Protein AF-A0A962L7U7-F1 (afdb_monomer)

Solvent-accessible surface area (backbone atoms only — not comparable to full-atom values): 9631 Å² total; per-residue (Å²): 131,96,74,77,68,66,54,19,67,33,20,27,58,45,98,50,44,75,94,50,96,62,58,97,54,43,28,23,26,34,18,23,24,74,88,56,56,76,78,44,34,35,86,86,40,76,46,72,44,49,75,92,56,88,5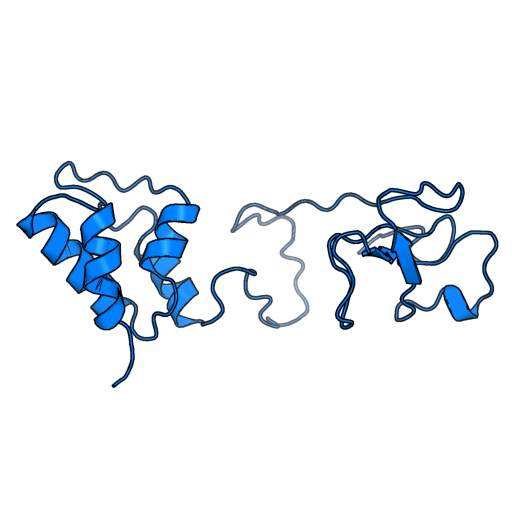3,96,52,55,49,68,72,91,84,77,87,75,65,93,80,62,71,89,73,73,72,92,81,74,80,90,72,86,80,73,65,93,88,44,96,39,77,36,18,50,50,27,39,69,59,35,62,71,67,43,49,61,34,84,87,58,51,25,86,70,56,71,73,57,44,48,61,58,23,60,82,26,73,33,36,67,48,27,50,53,45,32,54,51,36,26,73,72,70,48,44,46,76,57,24,40,62,69,26,59,60,58,9,47,83,131

Radius of gyration: 21.94 Å; Cα contacts (8 Å, |Δi|>4): 216; chains: 1; bounding box: 52×37×53 Å

Mean predicted aligned error: 16.02 Å

Foldseek 3Di:
DPDPQQAEAAWAWDPDQPPDDDDPQKTKTGRYYNPDDPVRNDRPHIDMDGNVDDDPRYDHDDDDDDPPPDCPPPPDDDPDPDPDDPQAPDPQLVVLLVCQAPHAALAPVRDSHDDSVLSSLQSHPFPHSVQSRVQQNVVRVVPGDSVVSSVVSNVSRHDD

Secondary structure (DSSP, 8-state):
-----SSSSSEEE-SS-TTS---TTEEEEES--TTS-TTTTSTT--EEEETT---TTEE-----PPPTT-GGG--S-S-------TT--SHHHHHHHHHHTTTS-SSTT------HHHHHHHHTT-S-HHHHHHHHHHHHHHH--HHHHHHHTTTTTS--

Nearest PDB structures (foldseek):
  5aoh-assembly2_B  TM=8.508E-01  e=6.656E-03  Prodigiosin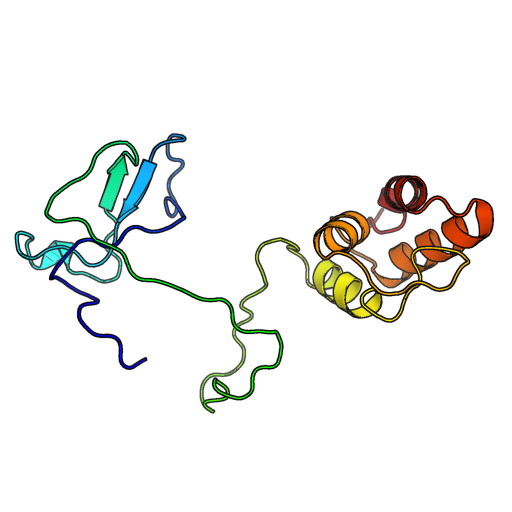ella confusarubida
  5aoh-assembly1_A  TM=8.468E-01  e=9.212E-03  Prodigiosinella confusarubida
  5hha-assembly1_A  TM=8.855E-01  e=4.679E-02  Pseudomonas aeruginosa PAO1
  6qki-assembly1_D  TM=8.113E-01  e=1.241E-01  Chloracidobacterium thermophilum B

Sequence (160 aa):
YGLYDMSGNVWEWMSDCGDRQCGANTRSLRGGGWINQAEDLRIAKRNHGDINKGFWESGFRLARSLPDGDPVLRDTSLAAVDEAPKGLNSQNELACASMVQGKVAWNRAGNTNWQPVTIERLCRGTNNPSARIGCFEASIQAHDQWALAINECTAAGRAE

pLDDT: mean 83.59, std 15.55, range [39.09, 97.0]

Structure (mmCIF, N/CA/C/O backbone):
data_AF-A0A962L7U7-F1
#
_entry.id   AF-A0A962L7U7-F1
#
loop_
_atom_site.group_PDB
_atom_site.id
_atom_site.type_symbol
_atom_site.label_atom_id
_atom_site.label_alt_id
_atom_site.label_comp_id
_atom_site.label_asym_id
_atom_site.label_entity_id
_atom_site.label_seq_id
_atom_site.pdbx_PDB_ins_code
_atom_site.Cartn_x
_atom_site.Cartn_y
_atom_site.Cartn_z
_atom_site.occupancy
_atom_site.B_iso_or_equiv
_atom_site.auth_seq_id
_atom_site.auth_comp_id
_atom_site.auth_asym_id
_atom_site.auth_atom_id
_atom_site.pdbx_PDB_model_num
ATOM 1 N N . TYR A 1 1 ? 10.344 -19.510 -4.032 1.00 79.81 1 TYR A N 1
ATOM 2 C CA . TYR A 1 1 ? 9.551 -18.490 -4.753 1.00 79.81 1 TYR A CA 1
ATOM 3 C C . TYR A 1 1 ? 9.084 -18.903 -6.146 1.00 79.81 1 TYR A C 1
ATOM 5 O O . TYR A 1 1 ? 8.032 -18.423 -6.530 1.00 79.81 1 TYR A O 1
ATOM 13 N N . GLY A 1 2 ? 9.781 -19.765 -6.906 1.00 92.31 2 GLY A N 1
ATOM 14 C CA . GLY A 1 2 ? 9.252 -20.254 -8.198 1.00 92.31 2 GLY A CA 1
ATOM 15 C C . GLY A 1 2 ? 8.958 -19.146 -9.223 1.00 92.31 2 GLY A C 1
ATOM 16 O O . GLY A 1 2 ? 8.055 -19.290 -10.040 1.00 92.31 2 GLY A O 1
ATOM 17 N N . LEU A 1 3 ? 9.676 -18.021 -9.130 1.00 92.19 3 LEU A N 1
ATOM 18 C CA . LEU A 1 3 ? 9.487 -16.847 -9.976 1.00 92.19 3 LEU A CA 1
ATOM 19 C C . LEU A 1 3 ? 10.426 -16.921 -11.179 1.00 92.19 3 LEU A C 1
ATOM 21 O O . LEU A 1 3 ? 11.630 -17.117 -11.016 1.00 92.19 3 LEU A O 1
ATOM 25 N N . TYR A 1 4 ? 9.861 -16.728 -12.364 1.00 95.25 4 TYR A N 1
ATOM 26 C CA . TYR A 1 4 ? 10.570 -16.731 -13.641 1.00 95.25 4 TYR A CA 1
ATOM 27 C C . TYR A 1 4 ? 10.729 -15.302 -14.155 1.00 95.25 4 TYR A C 1
ATOM 29 O O . TYR A 1 4 ? 9.887 -14.446 -13.869 1.00 95.25 4 TYR A O 1
ATOM 37 N N . ASP A 1 5 ? 11.804 -15.067 -14.907 1.00 95.50 5 ASP A N 1
ATOM 38 C CA . ASP A 1 5 ? 12.110 -13.789 -15.564 1.00 95.50 5 ASP A CA 1
ATOM 39 C C . ASP A 1 5 ? 12.224 -12.597 -14.601 1.00 95.50 5 ASP A C 1
ATOM 41 O O . ASP A 1 5 ? 11.843 -11.480 -14.918 1.00 95.50 5 ASP A O 1
ATOM 45 N N . MET A 1 6 ? 12.777 -12.829 -13.405 1.00 95.56 6 MET A N 1
ATOM 46 C CA . MET A 1 6 ? 13.070 -11.750 -12.445 1.00 95.56 6 MET A CA 1
ATOM 47 C C . MET A 1 6 ? 14.304 -10.913 -12.836 1.00 95.56 6 MET A C 1
ATOM 49 O O . MET A 1 6 ? 14.537 -9.856 -12.251 1.00 95.56 6 MET A O 1
ATOM 53 N N . SER A 1 7 ? 15.095 -11.400 -13.798 1.00 95.56 7 SER A N 1
ATOM 54 C CA . SER A 1 7 ? 16.268 -10.739 -14.373 1.00 95.56 7 SER A CA 1
ATOM 55 C C . SER A 1 7 ? 16.226 -10.890 -15.895 1.00 95.56 7 SER A C 1
ATOM 57 O O . SER A 1 7 ? 16.552 -11.957 -16.415 1.00 95.56 7 SER A O 1
ATOM 59 N N . GLY A 1 8 ? 15.848 -9.831 -16.606 1.00 94.75 8 GLY A N 1
ATOM 60 C CA . GLY A 1 8 ? 15.740 -9.809 -18.063 1.00 94.75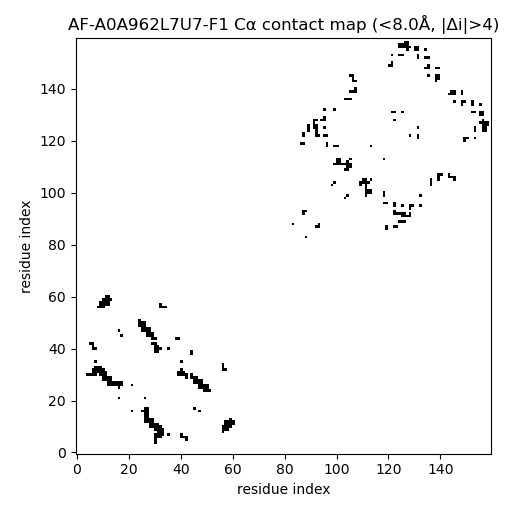 8 GLY A CA 1
ATOM 61 C C . GLY A 1 8 ? 14.298 -9.897 -18.551 1.00 94.75 8 GLY A C 1
ATOM 62 O O . GLY A 1 8 ? 13.356 -9.644 -17.810 1.00 94.75 8 GLY A O 1
ATOM 63 N N . ASN A 1 9 ? 14.130 -10.251 -19.827 1.00 96.44 9 ASN A N 1
ATOM 64 C CA . ASN A 1 9 ? 12.877 -10.100 -20.568 1.00 96.44 9 ASN A CA 1
ATOM 65 C C . ASN A 1 9 ? 12.452 -8.625 -20.641 1.00 96.44 9 ASN A C 1
ATOM 67 O O . ASN A 1 9 ? 12.835 -7.940 -21.584 1.00 96.44 9 ASN A O 1
ATOM 71 N N . VAL A 1 10 ? 11.770 -8.086 -19.637 1.00 97.00 10 VAL A N 1
ATOM 72 C CA . VAL A 1 10 ? 11.310 -6.691 -19.616 1.00 97.00 10 VAL A CA 1
ATOM 73 C C . VAL A 1 10 ? 11.543 -6.062 -18.250 1.00 97.00 10 VAL A C 1
ATOM 75 O O . VAL A 1 10 ? 11.501 -6.733 -17.224 1.00 97.00 10 VAL A O 1
ATOM 78 N N . TRP A 1 11 ? 11.718 -4.742 -18.225 1.00 96.69 11 TRP A N 1
ATOM 79 C CA . TRP A 1 11 ? 11.655 -3.988 -16.980 1.00 96.69 11 TRP A CA 1
ATOM 80 C C . TRP A 1 11 ? 10.252 -4.063 -16.382 1.00 96.69 11 TRP A C 1
ATOM 82 O O . TRP A 1 11 ? 9.277 -3.799 -17.076 1.00 96.69 11 TRP A O 1
ATOM 92 N N . GLU A 1 12 ? 10.132 -4.339 -15.088 1.00 96.94 12 GLU A N 1
ATOM 93 C CA . GLU A 1 12 ? 8.838 -4.434 -14.408 1.00 96.94 12 GLU A CA 1
ATOM 94 C C . GLU A 1 12 ? 8.551 -3.178 -13.578 1.00 96.94 12 GLU A C 1
ATOM 96 O O . GLU A 1 12 ? 9.363 -2.780 -12.734 1.00 96.94 12 GLU A O 1
ATOM 101 N N . TRP A 1 13 ? 7.396 -2.546 -13.815 1.00 95.50 13 TRP A N 1
ATOM 102 C CA . TRP A 1 13 ? 6.931 -1.393 -13.038 1.00 95.50 13 TRP A CA 1
ATOM 103 C C . TRP A 1 13 ? 6.660 -1.742 -11.572 1.00 95.50 13 TRP A C 1
ATOM 105 O O . TRP A 1 13 ? 5.991 -2.726 -11.262 1.00 95.50 13 TRP A O 1
ATOM 115 N N . MET A 1 14 ? 7.102 -0.860 -10.675 1.00 93.44 14 MET A N 1
ATOM 116 C CA . MET A 1 14 ? 6.823 -0.910 -9.242 1.00 93.44 14 MET A CA 1
ATOM 117 C C . MET A 1 14 ? 5.869 0.218 -8.838 1.00 93.44 14 MET A C 1
ATOM 119 O O . MET A 1 14 ? 5.888 1.307 -9.410 1.00 93.44 14 MET A O 1
ATOM 123 N N . SER A 1 15 ? 5.058 -0.012 -7.803 1.00 90.12 15 SER A N 1
ATOM 124 C CA . SER A 1 15 ? 4.158 1.025 -7.273 1.00 90.12 15 SER A CA 1
ATOM 125 C C . SER A 1 15 ? 4.901 2.163 -6.563 1.00 90.12 15 SER A C 1
ATOM 127 O O . SER A 1 15 ? 4.348 3.256 -6.429 1.00 90.12 15 SER A O 1
ATOM 129 N N . ASP A 1 16 ? 6.113 1.902 -6.069 1.00 87.31 16 ASP A N 1
ATOM 130 C CA . ASP A 1 16 ? 6.958 2.885 -5.396 1.00 87.31 16 ASP A CA 1
ATOM 131 C C . ASP A 1 16 ? 7.949 3.555 -6.361 1.00 87.31 16 ASP A C 1
ATOM 133 O O . ASP A 1 16 ? 8.023 3.242 -7.552 1.00 87.31 16 ASP A O 1
ATOM 137 N N . CYS A 1 17 ? 8.710 4.512 -5.838 1.00 86.00 17 CYS A N 1
ATOM 138 C CA . CYS A 1 17 ? 9.878 5.060 -6.521 1.00 86.00 17 CYS A CA 1
ATOM 139 C C . CYS A 1 17 ? 11.184 4.808 -5.763 1.00 86.00 17 CYS A C 1
ATOM 141 O O . CYS A 1 17 ? 12.169 5.533 -5.915 1.00 86.00 17 CYS A O 1
ATOM 143 N N . GLY A 1 18 ? 11.187 3.749 -4.955 1.00 78.94 18 GLY A N 1
ATOM 144 C CA . GLY A 1 18 ? 12.312 3.355 -4.133 1.00 78.94 18 GLY A CA 1
ATOM 145 C C . GLY A 1 18 ? 12.704 4.373 -3.070 1.00 78.94 18 GLY A C 1
ATOM 146 O O . GLY A 1 18 ? 11.856 5.003 -2.447 1.00 78.94 18 GLY A O 1
ATOM 147 N N . ASP A 1 19 ? 14.014 4.505 -2.867 1.00 67.88 19 ASP A N 1
ATOM 148 C CA . ASP A 1 19 ? 14.593 5.271 -1.756 1.00 67.88 19 ASP A CA 1
ATOM 149 C C . ASP A 1 19 ? 14.877 6.733 -2.155 1.00 67.88 19 ASP A C 1
ATOM 151 O O . ASP A 1 19 ? 15.450 7.510 -1.393 1.00 67.88 19 ASP A O 1
ATOM 155 N N . ARG A 1 20 ? 14.508 7.118 -3.384 1.00 66.38 20 ARG A N 1
ATOM 156 C CA . ARG A 1 20 ? 14.728 8.455 -3.932 1.00 66.38 20 ARG A CA 1
ATOM 157 C C . ARG A 1 20 ? 13.435 9.250 -3.867 1.00 66.38 20 ARG A C 1
ATOM 159 O O . ARG A 1 20 ? 12.388 8.772 -4.288 1.00 66.38 20 ARG A O 1
ATOM 166 N N . GLN A 1 21 ? 13.522 10.506 -3.439 1.00 69.69 21 GLN A N 1
ATOM 167 C CA . GLN A 1 21 ? 12.406 11.427 -3.597 1.00 69.69 21 GLN A CA 1
ATOM 168 C C . GLN A 1 21 ? 12.227 11.728 -5.088 1.00 69.69 21 GLN A C 1
ATOM 170 O O . GLN A 1 21 ? 13.082 12.335 -5.736 1.00 69.69 21 GLN A O 1
ATOM 175 N N . CYS A 1 22 ? 11.147 11.201 -5.644 1.00 75.06 22 CYS A N 1
ATOM 176 C CA . CYS A 1 22 ? 10.835 11.242 -7.059 1.00 75.06 22 CYS A CA 1
ATOM 177 C C . CYS A 1 22 ? 9.664 12.203 -7.316 1.00 75.06 22 CYS A C 1
ATOM 179 O O . CYS A 1 22 ? 8.859 12.478 -6.424 1.00 75.06 22 CYS A O 1
ATOM 181 N N . GLY A 1 23 ? 9.562 12.728 -8.538 1.00 81.00 23 GLY A N 1
ATOM 182 C CA . GLY A 1 23 ? 8.403 13.527 -8.938 1.00 81.00 23 GLY A CA 1
ATOM 183 C C . GLY A 1 23 ? 7.118 12.691 -8.966 1.00 81.00 23 GLY A C 1
ATOM 184 O O . GLY A 1 23 ? 7.166 11.465 -9.062 1.00 81.00 23 GLY A O 1
ATOM 185 N N . ALA A 1 24 ? 5.958 13.358 -8.945 1.00 85.56 24 ALA A N 1
ATOM 186 C CA . ALA A 1 24 ? 4.640 12.707 -8.901 1.00 85.56 24 ALA A CA 1
ATOM 187 C C . ALA A 1 24 ? 4.440 11.628 -9.988 1.00 85.56 24 ALA A C 1
ATOM 189 O O . ALA A 1 24 ? 3.804 10.602 -9.734 1.00 85.56 24 ALA A O 1
ATOM 190 N N . ASN A 1 25 ? 5.052 11.827 -11.158 1.00 91.19 25 ASN A N 1
ATOM 191 C CA . ASN A 1 25 ? 4.920 10.964 -12.331 1.00 91.19 25 ASN A CA 1
ATOM 192 C C . ASN A 1 25 ? 6.046 9.935 -12.480 1.00 91.19 25 ASN A C 1
ATOM 194 O O . ASN A 1 25 ? 6.118 9.263 -13.498 1.00 91.19 25 ASN A O 1
ATOM 198 N N . THR A 1 26 ? 6.953 9.801 -11.515 1.00 91.69 26 THR A N 1
ATOM 199 C CA . THR A 1 26 ? 8.076 8.866 -11.624 1.00 91.69 26 THR A CA 1
ATOM 200 C C . THR A 1 26 ? 7.827 7.629 -10.774 1.00 91.69 26 THR A C 1
ATOM 202 O O . THR A 1 26 ? 7.454 7.738 -9.604 1.00 91.69 26 THR A O 1
ATOM 205 N N . ARG A 1 27 ? 8.048 6.445 -11.342 1.00 92.88 27 ARG A N 1
ATOM 206 C CA . ARG A 1 27 ? 8.000 5.164 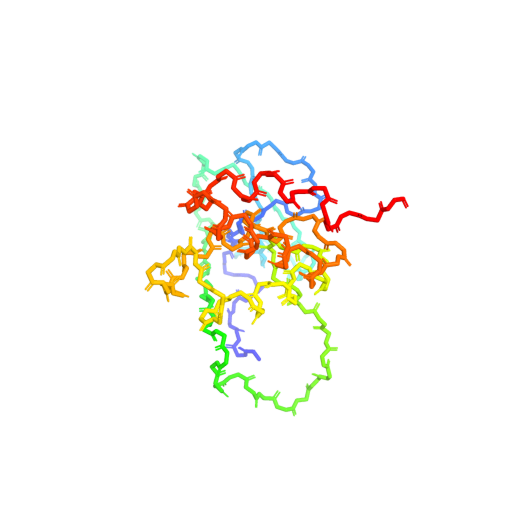-10.620 1.00 92.88 27 ARG A CA 1
ATOM 207 C C . ARG A 1 27 ? 9.236 4.330 -10.917 1.00 92.88 27 ARG A C 1
ATOM 209 O O . ARG A 1 27 ? 9.917 4.557 -11.918 1.00 92.88 27 ARG A O 1
ATOM 216 N N . SER A 1 28 ? 9.558 3.413 -10.012 1.00 93.81 28 SER A N 1
ATOM 217 C CA . SER A 1 28 ? 10.696 2.514 -10.179 1.00 93.81 28 SER A CA 1
ATOM 218 C C . SER A 1 28 ? 10.386 1.386 -11.163 1.00 93.81 28 SER A C 1
ATOM 220 O O . SER A 1 28 ? 9.255 0.921 -11.274 1.00 93.81 28 SER A O 1
ATOM 222 N N . LEU A 1 29 ? 11.439 0.928 -11.829 1.00 94.12 29 LEU A N 1
ATOM 223 C CA . LEU A 1 29 ? 11.484 -0.216 -12.729 1.00 94.12 29 LEU A CA 1
ATOM 224 C C . LEU A 1 29 ? 12.569 -1.183 -12.233 1.00 94.12 29 LEU A C 1
ATOM 226 O O . LEU A 1 29 ? 13.641 -0.735 -11.800 1.00 94.12 29 LEU A O 1
ATOM 230 N N . ARG A 1 30 ? 12.303 -2.495 -12.274 1.00 95.50 30 ARG A N 1
ATOM 231 C CA . ARG A 1 30 ? 13.221 -3.557 -11.806 1.00 95.50 30 ARG A CA 1
ATOM 232 C C . ARG A 1 30 ? 13.403 -4.672 -12.836 1.00 95.50 30 ARG A C 1
ATOM 234 O O . ARG A 1 30 ? 12.637 -4.761 -13.785 1.00 95.50 30 ARG A O 1
ATOM 241 N N . GLY A 1 31 ? 14.425 -5.501 -12.632 1.00 96.00 31 GLY A N 1
ATOM 242 C CA . GLY A 1 31 ? 14.663 -6.736 -13.389 1.00 96.00 31 GLY A CA 1
ATOM 243 C C . GLY A 1 31 ? 15.523 -6.579 -14.644 1.00 96.00 31 GLY A C 1
ATOM 244 O O . GLY A 1 31 ? 16.295 -7.481 -14.958 1.00 96.00 31 GLY A O 1
ATOM 245 N N . GLY A 1 32 ? 15.481 -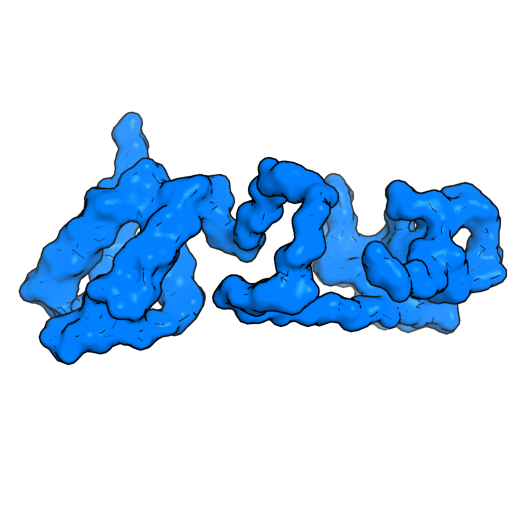5.426 -15.315 1.00 96.00 32 GLY A N 1
ATOM 246 C CA . GLY A 1 32 ? 16.180 -5.239 -16.589 1.00 96.00 32 GLY A CA 1
ATOM 247 C C . GLY A 1 32 ? 15.455 -5.897 -17.766 1.00 96.00 32 GLY A C 1
ATOM 248 O O . GLY A 1 32 ? 14.623 -6.774 -17.580 1.00 96.00 32 GLY A O 1
ATOM 249 N N . GLY A 1 33 ? 15.756 -5.464 -18.988 1.00 94.50 33 GLY A N 1
ATOM 250 C CA . GLY A 1 33 ? 15.139 -5.961 -20.217 1.00 94.50 33 GLY A CA 1
ATOM 251 C C . GLY A 1 33 ? 16.110 -6.701 -21.136 1.00 94.50 33 GLY A C 1
ATOM 252 O O . GLY A 1 33 ? 17.323 -6.709 -20.931 1.00 94.50 33 GLY A O 1
ATOM 253 N N . TRP A 1 34 ? 15.568 -7.297 -22.196 1.00 94.62 34 TRP A N 1
ATOM 254 C CA . TRP A 1 34 ? 16.302 -8.092 -23.189 1.00 94.62 34 TRP A CA 1
ATOM 255 C C . TRP A 1 34 ? 17.407 -7.331 -23.948 1.00 94.62 34 TRP A C 1
ATOM 257 O O . TRP A 1 34 ? 18.281 -7.959 -24.538 1.00 94.62 34 TRP A O 1
ATOM 267 N N . ILE A 1 35 ? 17.397 -5.995 -23.916 1.00 94.81 35 ILE A N 1
ATOM 268 C CA . ILE A 1 35 ? 18.434 -5.135 -24.513 1.00 94.81 35 ILE A CA 1
ATOM 269 C C . ILE A 1 35 ? 19.526 -4.691 -23.535 1.00 94.81 35 ILE A C 1
ATOM 271 O O . ILE A 1 35 ? 20.482 -4.030 -23.942 1.00 94.81 35 ILE A O 1
ATOM 275 N N . ASN A 1 36 ? 19.363 -4.965 -22.241 1.00 93.94 36 ASN A N 1
ATOM 276 C CA . ASN A 1 36 ? 20.243 -4.421 -21.217 1.00 93.94 36 ASN A CA 1
ATOM 277 C C . ASN A 1 36 ? 21.486 -5.286 -20.990 1.00 93.94 36 ASN A C 1
ATOM 279 O O . ASN A 1 36 ? 21.523 -6.477 -21.292 1.00 93.94 36 ASN A O 1
ATOM 283 N N . GLN A 1 37 ? 22.521 -4.668 -20.421 1.00 95.56 37 GLN A N 1
ATOM 284 C CA . GLN A 1 37 ? 23.747 -5.368 -20.048 1.00 95.56 37 GLN A CA 1
ATOM 285 C C . GLN A 1 37 ? 23.569 -6.119 -18.724 1.00 95.56 37 GLN A C 1
ATOM 287 O O . GLN A 1 37 ? 22.687 -5.808 -17.924 1.00 95.56 37 GLN A O 1
ATOM 292 N N . ALA A 1 38 ? 24.466 -7.068 -18.442 1.00 94.00 38 ALA A N 1
ATOM 293 C CA . ALA A 1 38 ? 24.430 -7.874 -17.217 1.00 94.00 38 ALA A CA 1
ATOM 294 C C . ALA A 1 38 ? 24.389 -7.032 -15.924 1.00 94.00 38 ALA A C 1
ATOM 296 O O . ALA A 1 38 ? 23.800 -7.440 -14.924 1.00 94.00 38 ALA A O 1
ATOM 297 N N . GLU A 1 39 ? 24.968 -5.830 -15.937 1.00 93.38 39 GLU A N 1
ATOM 298 C CA . GLU A 1 39 ? 24.951 -4.913 -14.796 1.00 93.38 39 GLU A CA 1
ATOM 299 C C . GLU A 1 39 ? 23.556 -4.393 -14.440 1.00 93.38 39 GLU A C 1
ATOM 301 O O . GLU A 1 39 ? 23.308 -4.073 -13.272 1.00 93.38 39 GLU A O 1
ATOM 306 N N . ASP A 1 40 ? 22.662 -4.299 -15.420 1.00 93.94 40 ASP A N 1
ATOM 307 C CA . ASP A 1 40 ? 21.286 -3.855 -15.224 1.00 93.94 40 ASP A CA 1
ATOM 308 C C . ASP A 1 40 ? 20.373 -4.995 -14.751 1.00 93.94 40 ASP A C 1
ATOM 310 O O . ASP A 1 40 ? 19.322 -4.730 -14.174 1.00 93.94 40 ASP A O 1
ATOM 314 N N . LEU A 1 41 ? 20.804 -6.251 -14.924 1.00 94.25 41 LEU A N 1
ATOM 315 C CA . LEU A 1 41 ? 20.079 -7.457 -14.504 1.00 94.25 41 LEU A CA 1
ATOM 316 C C . LEU A 1 41 ? 20.252 -7.788 -13.012 1.00 94.25 41 LEU A C 1
ATOM 318 O O . LEU A 1 41 ? 19.652 -8.738 -12.502 1.00 94.25 41 LEU A O 1
ATOM 322 N N . ARG A 1 42 ? 21.079 -7.022 -12.289 1.00 94.31 42 ARG A N 1
ATOM 323 C CA . ARG A 1 42 ? 21.269 -7.186 -10.842 1.00 94.31 42 ARG A CA 1
ATOM 324 C C . ARG A 1 42 ? 19.962 -6.906 -10.104 1.00 94.31 42 ARG A C 1
ATOM 326 O O . ARG A 1 42 ? 19.363 -5.853 -10.282 1.00 94.31 42 ARG A O 1
ATOM 333 N N . ILE A 1 43 ? 19.606 -7.770 -9.155 1.00 91.31 43 ILE A N 1
ATOM 334 C CA . ILE A 1 43 ? 18.380 -7.654 -8.339 1.00 91.31 43 ILE A CA 1
ATOM 335 C C . ILE A 1 43 ? 18.276 -6.292 -7.617 1.00 91.31 43 ILE A C 1
ATOM 337 O O . ILE A 1 43 ? 17.192 -5.728 -7.469 1.00 91.31 43 ILE A O 1
ATOM 341 N N . ALA A 1 44 ? 19.414 -5.734 -7.190 1.00 90.44 44 ALA A N 1
ATOM 342 C CA . ALA A 1 44 ? 19.478 -4.439 -6.510 1.00 90.44 44 ALA A CA 1
ATOM 343 C C . ALA A 1 44 ? 19.455 -3.226 -7.462 1.00 90.44 44 ALA A C 1
ATOM 345 O O . ALA A 1 44 ? 19.340 -2.091 -6.993 1.00 90.44 44 ALA A O 1
ATOM 346 N N . LYS A 1 45 ? 19.581 -3.422 -8.783 1.00 92.19 45 LYS A N 1
ATOM 347 C CA . LYS A 1 45 ? 19.523 -2.323 -9.749 1.00 92.19 45 LYS A CA 1
ATOM 348 C C . LYS A 1 45 ? 18.120 -1.724 -9.737 1.00 92.19 45 LYS A C 1
ATOM 350 O O . LYS A 1 45 ? 17.108 -2.421 -9.786 1.00 92.19 45 LYS A O 1
ATOM 355 N N . ARG A 1 46 ? 18.077 -0.396 -9.700 1.00 90.94 46 ARG A N 1
ATOM 356 C CA . ARG A 1 46 ? 16.849 0.385 -9.811 1.00 90.94 46 ARG A CA 1
ATOM 357 C C . ARG A 1 46 ? 16.934 1.247 -11.057 1.00 90.94 46 ARG A C 1
ATOM 359 O O . ARG A 1 46 ? 17.914 1.973 -11.233 1.00 90.94 46 ARG A O 1
ATOM 366 N N . ASN A 1 47 ? 15.908 1.175 -11.888 1.00 91.75 47 ASN A N 1
ATOM 367 C CA . ASN A 1 47 ? 15.667 2.130 -12.956 1.00 91.75 47 ASN A CA 1
ATOM 368 C C . ASN A 1 47 ? 14.384 2.917 -12.647 1.00 91.75 47 ASN A C 1
ATOM 370 O O . ASN A 1 47 ? 13.684 2.609 -11.679 1.00 91.75 47 ASN A O 1
ATOM 374 N N . HIS A 1 48 ? 14.103 3.965 -13.413 1.00 91.88 48 HIS A N 1
ATOM 375 C CA . HIS A 1 48 ? 12.940 4.819 -13.205 1.00 91.88 48 HIS A CA 1
ATOM 376 C C . HIS A 1 48 ? 12.334 5.214 -14.543 1.00 91.88 48 HIS A C 1
ATOM 378 O O . HIS A 1 48 ? 13.058 5.495 -15.495 1.00 91.88 48 HIS A O 1
ATOM 384 N N . GLY A 1 49 ? 11.009 5.276 -14.590 1.00 90.56 49 GLY A N 1
ATOM 385 C CA . GLY A 1 49 ? 10.271 5.734 -15.757 1.00 90.56 49 GLY A CA 1
ATOM 386 C C . GLY A 1 49 ? 9.243 6.796 -15.387 1.00 90.56 49 GLY A C 1
ATOM 387 O O . GLY A 1 49 ? 8.794 6.880 -14.241 1.00 90.56 49 GLY A O 1
ATOM 388 N N . ASP A 1 50 ? 8.878 7.607 -16.375 1.00 92.38 50 ASP A N 1
ATOM 389 C CA . ASP A 1 50 ? 7.712 8.486 -16.310 1.00 92.38 50 ASP A CA 1
ATOM 390 C C . ASP A 1 50 ? 6.461 7.660 -16.624 1.00 92.38 50 ASP A C 1
ATOM 392 O O . ASP A 1 50 ? 6.389 7.049 -17.688 1.00 92.38 50 ASP A O 1
ATOM 396 N N . ILE A 1 51 ? 5.480 7.644 -15.722 1.00 92.25 51 ILE A N 1
ATOM 397 C CA . ILE A 1 51 ? 4.241 6.865 -15.865 1.00 92.25 51 ILE A CA 1
ATOM 398 C C . ILE A 1 51 ? 3.403 7.284 -17.080 1.00 92.25 51 ILE A C 1
ATOM 400 O O . ILE A 1 51 ? 2.550 6.521 -17.520 1.00 92.25 51 ILE A O 1
ATOM 404 N N . ASN A 1 52 ? 3.639 8.477 -17.634 1.00 94.25 52 ASN A N 1
ATOM 405 C CA . ASN A 1 52 ? 2.959 8.948 -18.841 1.00 94.25 52 ASN A CA 1
ATOM 406 C C . ASN A 1 52 ? 3.638 8.464 -20.132 1.00 94.25 52 ASN A C 1
ATOM 408 O O . ASN A 1 52 ? 3.182 8.797 -21.226 1.00 94.25 52 ASN A O 1
ATOM 412 N N . LYS A 1 53 ? 4.745 7.718 -20.029 1.00 92.19 53 LYS A N 1
ATOM 413 C CA . LYS A 1 53 ? 5.500 7.193 -21.167 1.00 92.19 53 LYS A CA 1
ATOM 414 C C . LYS A 1 53 ? 5.515 5.669 -21.139 1.00 92.19 53 LYS A C 1
ATOM 416 O O . LYS A 1 53 ? 5.985 5.053 -20.188 1.00 92.19 53 LYS A O 1
ATOM 421 N N . GLY A 1 54 ? 5.034 5.069 -22.223 1.00 89.62 54 GLY A N 1
ATOM 422 C CA . GLY A 1 54 ? 5.209 3.646 -22.485 1.00 89.62 54 GLY A CA 1
ATOM 423 C C . GLY A 1 54 ? 6.526 3.392 -23.209 1.00 89.62 54 GLY A C 1
ATOM 424 O O . GLY A 1 54 ? 6.864 4.110 -24.150 1.00 89.62 54 GLY A O 1
ATOM 425 N N . PHE A 1 55 ? 7.238 2.349 -22.797 1.00 90.19 55 PHE A N 1
ATOM 426 C CA . PHE A 1 55 ? 8.400 1.824 -23.508 1.00 90.19 55 PHE A CA 1
ATOM 427 C C . PHE A 1 55 ? 8.152 0.354 -23.841 1.00 90.19 55 PHE A C 1
ATOM 429 O O . PHE A 1 55 ? 7.545 -0.371 -23.057 1.00 90.19 55 PHE A O 1
ATOM 436 N N . TRP A 1 56 ? 8.620 -0.090 -25.004 1.00 92.50 56 TRP A N 1
ATOM 437 C CA . TRP A 1 56 ? 8.421 -1.458 -25.499 1.00 92.50 56 TRP A CA 1
ATOM 438 C C . TRP A 1 56 ? 9.199 -2.514 -24.699 1.00 92.50 56 TRP A C 1
ATOM 440 O O . TRP A 1 56 ? 8.881 -3.696 -24.762 1.00 92.50 56 TRP A O 1
ATOM 450 N N . GLU A 1 57 ? 10.197 -2.093 -23.926 1.00 93.81 57 GLU A N 1
ATOM 451 C CA . GLU A 1 57 ? 10.951 -2.923 -22.979 1.00 93.81 57 GLU A CA 1
ATOM 452 C C . GLU A 1 57 ? 10.371 -2.909 -21.554 1.00 93.81 57 GLU A C 1
ATOM 454 O O . GLU A 1 57 ? 10.994 -3.449 -20.642 1.00 93.81 57 GLU A O 1
ATOM 459 N N . SER A 1 58 ? 9.224 -2.255 -21.334 1.00 94.25 58 SER A N 1
ATOM 460 C CA . SER A 1 58 ? 8.562 -2.176 -20.028 1.00 94.25 58 SER A CA 1
ATOM 461 C C . SER A 1 58 ? 7.331 -3.077 -19.971 1.00 94.25 58 SER A C 1
ATOM 463 O O . SER A 1 58 ? 6.439 -2.999 -20.812 1.00 94.25 58 SER A O 1
ATOM 465 N N . GLY A 1 59 ? 7.260 -3.892 -18.928 1.00 95.56 59 GLY A N 1
ATOM 466 C CA . GLY A 1 59 ? 6.125 -4.715 -18.548 1.00 95.56 59 GLY A CA 1
ATOM 467 C C . GLY A 1 59 ? 5.773 -4.526 -17.074 1.00 95.56 59 GLY A C 1
ATOM 468 O O . GLY A 1 59 ? 6.091 -3.513 -16.446 1.00 95.56 59 GLY A O 1
ATOM 469 N N . PHE A 1 60 ? 5.076 -5.504 -16.511 1.00 95.00 60 PHE A N 1
ATOM 470 C CA . PHE A 1 60 ? 4.682 -5.506 -15.108 1.00 95.00 60 PHE A CA 1
ATOM 471 C C . PHE A 1 60 ? 4.418 -6.931 -14.637 1.00 95.00 60 PHE A C 1
ATOM 473 O O . PHE A 1 60 ? 4.142 -7.831 -15.431 1.00 95.00 60 PHE A O 1
ATOM 480 N N . ARG A 1 61 ? 4.419 -7.100 -13.318 1.00 95.62 61 ARG A N 1
ATOM 481 C CA . ARG A 1 61 ? 3.996 -8.324 -12.650 1.00 95.62 61 ARG A CA 1
ATOM 482 C C . ARG A 1 61 ? 2.928 -7.992 -11.630 1.00 95.62 61 ARG A C 1
ATOM 484 O O . ARG A 1 61 ? 3.013 -6.992 -10.921 1.00 95.62 61 ARG A O 1
ATOM 491 N N . LEU A 1 62 ? 1.904 -8.831 -11.567 1.00 94.81 62 LEU A N 1
ATOM 492 C CA . LEU A 1 62 ? 0.834 -8.665 -10.595 1.00 94.81 62 LEU A CA 1
ATOM 493 C C . LEU A 1 62 ? 1.289 -9.156 -9.221 1.00 94.81 62 LEU A C 1
ATOM 495 O O . LEU A 1 62 ? 1.913 -10.209 -9.096 1.00 94.81 62 LEU A O 1
ATOM 499 N N . ALA A 1 63 ? 0.909 -8.407 -8.195 1.00 91.50 63 ALA A N 1
ATOM 500 C CA . ALA A 1 63 ? 0.977 -8.825 -6.806 1.00 91.50 63 ALA A CA 1
ATOM 501 C C . ALA A 1 63 ? -0.438 -8.801 -6.223 1.00 91.50 63 ALA A C 1
ATOM 503 O O . ALA A 1 63 ? -1.265 -7.972 -6.608 1.00 91.50 63 ALA A O 1
ATOM 504 N N . ARG A 1 64 ? -0.722 -9.716 -5.297 1.00 88.00 64 ARG A N 1
ATOM 505 C CA . ARG A 1 64 ? -2.006 -9.788 -4.598 1.00 88.00 64 ARG A CA 1
ATOM 506 C C . ARG A 1 64 ? -1.744 -9.941 -3.110 1.00 88.00 64 ARG A C 1
ATOM 508 O O . ARG A 1 64 ? -1.009 -10.844 -2.720 1.00 88.00 64 ARG A O 1
ATOM 515 N N . SER A 1 65 ? -2.383 -9.106 -2.299 1.00 86.00 65 SER A N 1
ATOM 516 C CA . SER A 1 65 ? -2.433 -9.327 -0.856 1.00 86.00 65 SER A CA 1
ATOM 517 C C . SER A 1 65 ? -3.185 -10.622 -0.567 1.00 86.00 65 SER A C 1
ATOM 519 O O . SER A 1 65 ? -4.219 -10.902 -1.182 1.00 86.00 65 SER A O 1
ATOM 521 N N . LEU A 1 66 ? -2.668 -11.423 0.355 1.00 80.00 66 LEU A N 1
ATOM 522 C CA . LEU A 1 66 ? -3.435 -12.537 0.892 1.00 80.00 66 LEU A CA 1
ATOM 523 C C . LEU A 1 66 ? -4.328 -12.040 2.031 1.00 80.00 66 LEU A C 1
ATOM 525 O O . LEU A 1 66 ? -3.950 -11.086 2.712 1.00 80.00 66 LEU A O 1
ATOM 529 N N . PRO A 1 67 ? -5.508 -12.649 2.231 1.00 77.56 67 PRO A N 1
ATOM 530 C CA . PRO A 1 67 ? -6.281 -12.435 3.444 1.00 77.56 67 PRO A CA 1
ATOM 531 C C . PRO A 1 67 ? -5.430 -12.758 4.676 1.00 77.56 67 PRO A C 1
ATOM 533 O O . PRO A 1 67 ? -4.665 -13.728 4.669 1.00 77.56 67 PRO A O 1
ATOM 536 N N . ASP A 1 68 ? -5.589 -11.979 5.743 1.00 66.38 68 ASP A N 1
ATOM 537 C CA . ASP A 1 68 ? -4.936 -12.273 7.016 1.00 66.38 68 ASP A CA 1
ATOM 538 C C . ASP A 1 68 ? -5.341 -13.681 7.485 1.00 66.38 68 ASP A C 1
ATOM 540 O O . ASP A 1 68 ? -6.516 -13.963 7.724 1.00 66.38 68 ASP A O 1
ATOM 544 N N . GLY A 1 69 ? -4.361 -14.585 7.586 1.00 60.00 69 GLY A N 1
ATOM 545 C CA . GLY A 1 69 ? -4.570 -15.963 8.040 1.00 60.00 69 GLY A CA 1
ATOM 546 C C . GLY A 1 69 ? -4.669 -17.033 6.949 1.00 60.00 69 GLY A C 1
ATOM 547 O O . GLY A 1 69 ? -4.966 -18.176 7.290 1.00 60.00 69 GLY A O 1
ATOM 548 N N . ASP A 1 70 ? -4.393 -16.717 5.679 1.00 51.25 70 ASP A N 1
ATOM 549 C CA . ASP A 1 70 ? -4.406 -17.716 4.602 1.00 51.25 70 ASP A CA 1
ATOM 550 C C . ASP A 1 70 ? -3.286 -18.772 4.812 1.00 51.25 70 ASP A C 1
ATOM 552 O O . ASP A 1 70 ? -2.095 -18.438 4.784 1.00 51.25 70 ASP A O 1
ATOM 556 N N . PRO A 1 71 ? -3.611 -20.057 5.057 1.00 56.06 71 PRO A N 1
ATOM 557 C CA . PRO A 1 71 ? -2.627 -21.062 5.472 1.00 56.06 71 PRO A CA 1
ATOM 558 C C . PRO A 1 71 ? -1.707 -21.534 4.336 1.00 56.06 71 PRO A C 1
ATOM 560 O O . PRO A 1 71 ? -0.741 -22.250 4.595 1.00 56.06 71 PRO A O 1
ATOM 563 N N . VAL A 1 72 ? -1.975 -21.130 3.091 1.00 56.09 72 VAL A N 1
ATOM 564 C CA . VAL A 1 72 ? -1.282 -21.628 1.891 1.00 56.09 72 VAL A CA 1
ATOM 565 C C . VAL A 1 72 ? 0.181 -21.154 1.797 1.00 56.09 72 VAL A C 1
ATOM 567 O O . VAL A 1 72 ? 0.972 -21.792 1.111 1.00 56.09 72 VAL A O 1
ATOM 570 N N . LEU A 1 73 ? 0.584 -20.098 2.522 1.00 53.03 73 LEU A N 1
ATOM 571 C CA . LEU A 1 73 ? 1.985 -19.636 2.589 1.00 53.03 73 LEU A CA 1
ATOM 572 C C . LEU A 1 73 ? 2.710 -19.969 3.900 1.00 53.03 73 LEU A C 1
ATOM 574 O O . LEU A 1 73 ? 3.785 -19.426 4.158 1.00 53.03 73 LEU A O 1
ATOM 578 N N . ARG A 1 74 ? 2.179 -20.871 4.734 1.00 50.59 74 ARG A N 1
ATOM 579 C CA . ARG A 1 74 ? 2.929 -21.385 5.892 1.00 50.59 74 ARG A CA 1
ATOM 580 C C . ARG A 1 74 ? 3.959 -22.426 5.446 1.00 50.59 74 ARG A C 1
ATOM 582 O O . ARG A 1 74 ? 3.872 -23.584 5.837 1.00 50.59 74 ARG A O 1
ATOM 589 N N . ASP A 1 75 ? 4.918 -22.011 4.620 1.00 51.47 75 ASP A N 1
ATOM 590 C CA . ASP A 1 75 ? 6.128 -22.795 4.394 1.00 51.47 75 ASP A CA 1
ATOM 591 C C . ASP A 1 75 ? 7.134 -22.487 5.509 1.00 51.47 75 ASP A C 1
ATOM 593 O O . ASP A 1 75 ? 7.571 -21.357 5.742 1.00 51.47 75 ASP A O 1
ATOM 597 N N . THR A 1 76 ? 7.401 -23.527 6.278 1.00 51.75 76 THR A N 1
ATOM 598 C CA . THR A 1 76 ? 8.185 -23.565 7.500 1.00 51.75 76 THR A CA 1
ATOM 599 C C . THR A 1 76 ? 9.679 -23.501 7.196 1.00 51.75 76 THR A C 1
ATOM 601 O O . THR A 1 76 ? 10.322 -24.538 7.133 1.00 51.75 76 THR A O 1
ATOM 604 N N . SER A 1 77 ? 10.253 -22.307 7.068 1.00 50.75 77 SER A N 1
ATOM 605 C CA . SER A 1 77 ? 11.629 -22.011 7.505 1.00 50.75 77 SER A CA 1
ATOM 606 C C . SER A 1 77 ? 11.980 -20.577 7.140 1.00 50.75 77 SER A C 1
ATOM 608 O O . SER A 1 77 ? 12.421 -20.308 6.031 1.00 50.75 77 SER A O 1
ATOM 610 N N . LEU A 1 78 ? 11.746 -19.662 8.067 1.00 45.66 78 LEU A N 1
ATOM 611 C CA . LEU A 1 78 ? 12.532 -18.467 8.373 1.00 45.66 78 LEU A CA 1
ATOM 612 C C . LEU A 1 78 ? 11.704 -17.768 9.448 1.00 45.66 78 LEU A C 1
ATOM 614 O O . LEU A 1 78 ? 10.536 -17.443 9.243 1.00 45.66 78 LEU A O 1
ATOM 618 N N . ALA A 1 79 ? 12.272 -17.674 10.645 1.00 39.09 79 ALA A N 1
ATOM 619 C CA . ALA A 1 79 ? 11.645 -16.997 11.763 1.00 39.09 79 ALA A CA 1
ATOM 620 C C . ALA A 1 79 ? 11.183 -15.597 11.338 1.00 39.09 79 ALA A C 1
ATOM 622 O O . ALA A 1 79 ? 11.878 -14.925 10.576 1.00 39.09 79 ALA A O 1
ATOM 623 N N . ALA A 1 80 ? 10.012 -15.213 11.846 1.00 44.59 80 ALA A N 1
ATOM 624 C CA . ALA A 1 80 ? 9.433 -13.882 11.792 1.00 44.59 80 ALA A CA 1
ATOM 625 C C . ALA A 1 80 ? 10.503 -12.779 11.721 1.00 44.59 80 ALA A C 1
ATOM 627 O O . ALA A 1 80 ? 11.136 -12.443 12.719 1.00 44.59 80 ALA A O 1
ATOM 628 N N . VAL A 1 81 ? 10.697 -12.227 10.528 1.00 42.47 81 VAL A N 1
ATOM 629 C CA . VAL A 1 81 ? 11.091 -10.831 10.389 1.00 42.47 81 VAL A CA 1
ATOM 630 C C . VAL A 1 81 ? 9.803 -10.090 10.090 1.00 42.47 81 VAL A C 1
ATOM 632 O O . VAL A 1 81 ? 9.139 -10.355 9.091 1.00 42.47 81 VAL A O 1
ATOM 635 N N . ASP A 1 82 ? 9.416 -9.253 11.042 1.00 43.31 82 ASP A N 1
ATOM 636 C CA . ASP A 1 82 ? 8.201 -8.456 11.039 1.00 43.31 82 ASP A CA 1
ATOM 637 C C . ASP A 1 82 ? 8.070 -7.635 9.744 1.00 43.31 82 ASP A C 1
ATOM 639 O O . ASP A 1 82 ? 8.648 -6.555 9.614 1.00 43.31 82 ASP A O 1
ATOM 643 N N . GLU A 1 83 ? 7.270 -8.104 8.786 1.00 39.59 83 GLU A N 1
ATOM 644 C CA . GLU A 1 83 ? 6.703 -7.230 7.758 1.00 39.59 83 GLU A CA 1
ATOM 645 C C . GLU A 1 83 ? 5.409 -6.624 8.306 1.00 39.59 83 GLU A C 1
ATOM 647 O O . GLU A 1 83 ? 4.307 -7.150 8.152 1.00 39.59 83 GLU A O 1
ATOM 652 N N . ALA A 1 84 ? 5.575 -5.502 9.008 1.00 43.06 84 ALA A N 1
ATOM 653 C CA . ALA A 1 84 ? 4.481 -4.661 9.467 1.00 43.06 84 ALA A CA 1
ATOM 654 C C . ALA A 1 84 ? 3.672 -4.112 8.269 1.00 43.06 84 ALA A C 1
ATOM 656 O O . ALA A 1 84 ? 4.262 -3.634 7.290 1.00 43.06 84 ALA A O 1
ATOM 657 N N . PRO A 1 85 ? 2.328 -4.122 8.321 1.00 47.03 85 PRO A N 1
ATOM 658 C CA . PRO A 1 85 ? 1.505 -3.579 7.252 1.00 47.03 85 PRO A CA 1
ATOM 659 C C . PRO A 1 85 ? 1.644 -2.050 7.184 1.00 47.03 85 PRO A C 1
ATOM 661 O O . PRO A 1 85 ? 1.498 -1.328 8.171 1.00 47.03 85 PRO A O 1
ATOM 664 N N . LYS A 1 86 ? 1.935 -1.556 5.975 1.00 51.19 86 LYS A N 1
ATOM 665 C CA . LYS A 1 86 ? 2.056 -0.129 5.644 1.00 51.19 86 LYS A CA 1
ATOM 666 C C . LYS A 1 86 ? 0.728 0.583 5.922 1.00 51.19 86 LYS A C 1
ATOM 668 O O . LYS A 1 86 ? -0.210 0.446 5.144 1.00 51.19 86 LYS A O 1
ATOM 673 N N . GLY A 1 87 ? 0.675 1.354 7.009 1.00 46.44 87 GLY A N 1
ATOM 674 C CA . GLY A 1 87 ? -0.488 2.169 7.389 1.00 46.44 87 GLY A CA 1
ATOM 675 C C . GLY A 1 87 ? -0.635 2.416 8.893 1.00 46.44 87 GLY A C 1
ATOM 676 O O . GLY A 1 87 ? -1.244 3.409 9.284 1.00 46.44 87 GLY A O 1
ATOM 677 N N . LEU A 1 88 ? -0.025 1.571 9.728 1.00 50.75 88 LEU A N 1
ATOM 678 C CA . LEU A 1 88 ? -0.003 1.677 11.188 1.00 50.75 88 LEU A CA 1
ATOM 679 C C . LEU A 1 88 ? 1.445 1.383 11.636 1.00 50.75 88 LEU A C 1
ATOM 681 O O . LEU A 1 88 ? 1.867 0.233 11.705 1.00 50.75 88 LEU A O 1
ATOM 685 N N . ASN A 1 89 ? 2.253 2.423 11.838 1.00 57.91 89 ASN A N 1
ATOM 686 C CA . ASN A 1 89 ? 3.710 2.335 11.990 1.00 57.91 89 ASN A CA 1
ATOM 687 C C . ASN A 1 89 ? 4.175 2.159 13.453 1.00 57.91 89 ASN A C 1
ATOM 689 O O . ASN A 1 89 ? 5.326 2.457 13.772 1.00 57.91 89 ASN A O 1
ATOM 693 N N . SER A 1 90 ? 3.324 1.651 14.350 1.00 69.00 90 SER A N 1
ATOM 694 C CA . SER A 1 90 ? 3.756 1.154 15.664 1.00 69.00 90 SER A CA 1
ATOM 695 C C . SER A 1 90 ? 3.050 -0.162 16.018 1.00 69.00 90 SER A C 1
ATOM 697 O O . SER A 1 90 ? 1.895 -0.384 15.660 1.00 69.00 90 SER A O 1
ATOM 699 N N . GLN A 1 91 ? 3.719 -1.058 16.750 1.00 80.94 91 GLN A N 1
ATOM 700 C CA . GLN A 1 91 ? 3.113 -2.305 17.250 1.00 80.94 91 GLN A CA 1
ATOM 701 C C . GLN A 1 91 ? 1.804 -2.041 18.023 1.00 80.94 91 GLN A C 1
ATOM 703 O O . GLN A 1 91 ? 0.869 -2.839 17.975 1.00 80.94 91 GLN A O 1
ATOM 708 N N . ASN A 1 92 ? 1.715 -0.882 18.680 1.00 83.31 92 ASN A N 1
ATOM 709 C CA . ASN A 1 92 ? 0.528 -0.422 19.393 1.00 83.31 92 ASN A CA 1
ATOM 710 C C . ASN A 1 92 ? -0.630 -0.099 18.444 1.00 83.31 92 ASN A C 1
ATOM 712 O O . ASN A 1 92 ? -1.778 -0.436 18.716 1.00 83.31 92 ASN A O 1
ATOM 716 N N . GLU A 1 93 ? -0.344 0.515 17.306 1.00 86.25 93 GLU A N 1
ATOM 717 C CA . GLU A 1 93 ? -1.336 0.824 16.285 1.00 86.25 93 GLU A CA 1
ATOM 718 C C . GLU A 1 93 ? -1.956 -0.453 15.674 1.00 86.25 93 GLU A C 1
ATOM 720 O O . GLU A 1 93 ? -3.179 -0.541 15.533 1.00 86.25 93 GLU A O 1
ATOM 725 N N . LEU A 1 94 ? -1.143 -1.486 15.425 1.00 85.00 94 LEU A N 1
ATOM 726 C CA . LEU A 1 94 ? -1.611 -2.810 14.982 1.00 85.00 94 LEU A CA 1
ATOM 727 C C . LEU A 1 94 ? -2.407 -3.541 16.071 1.00 85.00 94 LEU A C 1
ATOM 729 O O . LEU 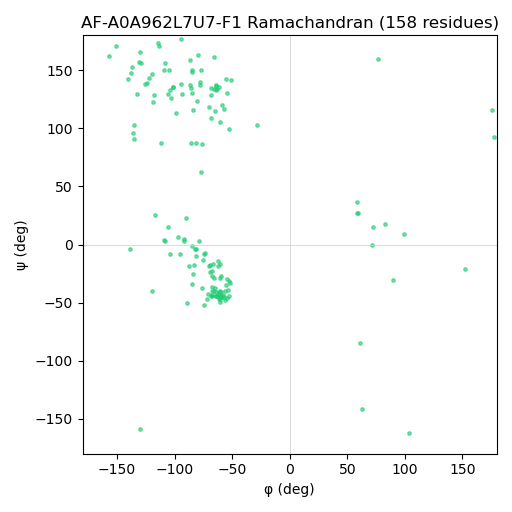A 1 94 ? -3.478 -4.095 15.807 1.00 85.00 94 LEU A O 1
ATOM 733 N N . ALA A 1 95 ? -1.918 -3.502 17.312 1.00 87.75 95 ALA A N 1
ATOM 734 C CA . ALA A 1 95 ? -2.619 -4.063 18.461 1.00 87.75 95 ALA A CA 1
ATOM 735 C C . ALA A 1 95 ? -3.997 -3.409 18.640 1.00 87.75 95 ALA A C 1
ATOM 737 O O . ALA A 1 95 ? -4.994 -4.117 18.773 1.00 87.75 95 ALA A O 1
ATOM 738 N N . CYS A 1 96 ? -4.077 -2.080 18.540 1.00 90.88 96 CYS A N 1
ATOM 739 C CA . CYS A 1 96 ? -5.330 -1.332 18.579 1.00 90.88 96 CYS A CA 1
ATOM 740 C C . CYS A 1 96 ? -6.315 -1.819 17.509 1.00 90.88 96 CYS A C 1
ATOM 742 O O . CYS A 1 96 ? -7.460 -2.130 17.834 1.00 90.88 96 CYS A O 1
ATOM 744 N N . ALA A 1 97 ? -5.867 -1.981 16.260 1.00 91.00 97 ALA A N 1
ATOM 745 C CA . ALA A 1 97 ? -6.733 -2.461 15.187 1.00 91.00 97 ALA A CA 1
ATOM 746 C C . ALA A 1 97 ? -7.316 -3.858 15.490 1.00 91.00 97 ALA A C 1
ATOM 748 O O . ALA A 1 97 ? -8.524 -4.072 15.358 1.00 91.00 97 ALA A O 1
ATOM 749 N N . SER A 1 98 ? -6.485 -4.781 15.993 1.00 88.88 98 SER A N 1
ATOM 750 C CA . SER A 1 98 ? -6.899 -6.142 16.384 1.00 88.88 98 SER A CA 1
ATOM 751 C C . SER A 1 98 ? -7.829 -6.205 17.609 1.00 88.88 98 SER A C 1
ATOM 753 O O . SER A 1 98 ? -8.550 -7.192 17.816 1.00 88.88 98 SER A O 1
ATOM 755 N N . MET A 1 99 ? -7.798 -5.170 18.452 1.00 90.69 99 MET A N 1
ATOM 756 C CA . MET A 1 99 ? -8.673 -5.033 19.614 1.00 90.69 99 MET A CA 1
ATOM 757 C C . MET A 1 99 ? -10.029 -4.432 19.239 1.00 90.69 99 MET A C 1
ATOM 759 O O . MET A 1 99 ? -11.001 -4.707 19.931 1.00 90.69 99 MET A O 1
ATOM 763 N N . VAL A 1 100 ? -10.111 -3.659 18.152 1.00 92.44 100 VAL A N 1
ATOM 764 C CA . VAL A 1 100 ? -11.340 -2.980 17.712 1.00 92.44 100 VAL A CA 1
ATOM 765 C C . VAL A 1 100 ? -12.169 -3.852 16.767 1.00 92.44 100 VAL A C 1
ATOM 767 O O . VAL A 1 100 ? -13.370 -4.026 16.995 1.00 92.44 100 VAL A O 1
ATOM 770 N N . GLN A 1 101 ? -11.554 -4.419 15.722 1.00 87.44 101 GLN A N 1
ATOM 771 C CA . GLN A 1 101 ? -12.279 -5.131 14.663 1.00 87.44 101 GLN A CA 1
ATOM 772 C C . GLN A 1 101 ? -13.084 -6.313 15.220 1.00 87.44 101 GLN A C 1
ATOM 774 O O . GLN A 1 101 ? -12.527 -7.244 15.802 1.00 87.44 101 GLN A O 1
ATOM 779 N N . GLY A 1 102 ? -14.408 -6.277 15.030 1.00 85.88 102 GLY A N 1
ATOM 780 C CA . GLY A 1 102 ? -15.327 -7.330 15.470 1.00 85.88 102 GLY A CA 1
ATOM 781 C C . GLY A 1 102 ? -15.549 -7.426 16.985 1.00 85.88 102 GLY A C 1
ATOM 782 O O . GLY A 1 102 ? -16.333 -8.270 17.411 1.00 85.88 102 GLY A O 1
ATOM 783 N N . LYS A 1 103 ? -14.902 -6.578 17.798 1.00 90.81 103 LYS A N 1
ATOM 784 C CA . LYS A 1 103 ? -14.944 -6.643 19.272 1.00 90.81 103 LYS A CA 1
ATOM 785 C C . LYS A 1 103 ? -15.518 -5.384 19.920 1.00 90.81 103 LYS A C 1
ATOM 787 O O . LYS A 1 103 ? -16.286 -5.500 20.866 1.00 90.81 103 LYS A O 1
ATOM 792 N N . VAL A 1 104 ? -15.172 -4.203 19.407 1.00 93.31 104 VAL A N 1
ATOM 793 C CA . VAL A 1 104 ? -15.631 -2.905 19.933 1.00 93.31 104 VAL A CA 1
ATOM 794 C C . VAL A 1 104 ? -16.756 -2.382 19.050 1.00 93.31 104 VAL A C 1
ATOM 796 O O . VAL A 1 104 ? -16.651 -2.440 17.826 1.00 93.31 104 VAL A O 1
ATOM 799 N N . ALA A 1 105 ? -17.836 -1.871 19.639 1.00 93.56 105 ALA A N 1
ATOM 800 C CA . ALA A 1 105 ? -18.949 -1.309 18.878 1.00 93.56 105 ALA A CA 1
ATOM 801 C C . ALA A 1 105 ? -18.706 0.166 18.531 1.00 93.56 105 ALA A C 1
ATOM 803 O O . ALA A 1 105 ? -18.331 0.954 19.396 1.00 93.56 105 ALA A O 1
ATOM 804 N N . TRP A 1 106 ? -18.963 0.567 17.282 1.00 91.25 106 TRP A N 1
ATOM 805 C CA . TRP A 1 106 ? -18.880 1.980 16.882 1.00 91.25 106 TRP A CA 1
ATOM 806 C C . TRP A 1 106 ? -20.139 2.782 17.225 1.00 91.25 106 TRP A C 1
ATOM 808 O O . TRP A 1 106 ? -20.178 3.983 16.992 1.00 91.25 106 TRP A O 1
ATOM 818 N N . ASN A 1 107 ? -21.185 2.150 17.751 1.00 91.50 107 ASN A N 1
ATOM 819 C CA . ASN A 1 107 ? -22.415 2.821 18.156 1.00 91.50 107 ASN A CA 1
ATOM 820 C C . ASN A 1 107 ? -23.106 2.081 19.310 1.00 91.50 107 ASN A C 1
ATOM 822 O O . ASN A 1 107 ? -22.770 0.938 19.627 1.00 91.50 107 ASN A O 1
ATOM 826 N N . ARG A 1 108 ? -24.133 2.699 19.898 1.00 91.56 108 ARG A N 1
ATOM 827 C CA . ARG A 1 108 ? -24.967 2.093 20.950 1.00 91.56 108 ARG A CA 1
ATOM 828 C C . ARG A 1 108 ? -25.814 0.917 20.468 1.00 91.56 108 ARG A C 1
ATOM 830 O O . ARG A 1 108 ? -26.282 0.135 21.289 1.00 91.56 108 ARG A O 1
ATOM 837 N N . ALA A 1 109 ? -25.990 0.764 19.156 1.00 90.81 109 ALA A N 1
ATOM 838 C CA . ALA A 1 109 ? -26.644 -0.406 18.574 1.00 90.81 109 ALA A CA 1
ATOM 839 C C . ALA A 1 109 ? -25.762 -1.670 18.623 1.00 90.81 109 ALA A C 1
ATOM 841 O O . ALA A 1 109 ? -26.244 -2.753 18.305 1.00 90.81 109 ALA A O 1
ATOM 842 N N . GLY A 1 110 ? -24.489 -1.553 19.022 1.00 90.19 110 GLY A N 1
ATOM 843 C CA . GLY A 1 110 ? -23.589 -2.697 19.156 1.00 90.19 110 GLY A CA 1
ATOM 844 C C . GLY A 1 110 ? -22.944 -3.133 17.840 1.00 90.19 110 GLY A C 1
ATOM 845 O O . GLY A 1 110 ? -22.441 -4.250 17.750 1.00 90.19 110 GLY A O 1
ATOM 846 N N . ASN A 1 111 ? -22.946 -2.289 16.804 1.00 90.00 111 ASN A N 1
ATOM 847 C CA . ASN A 1 111 ? -22.358 -2.653 15.517 1.00 90.00 111 ASN A CA 1
ATOM 848 C C . ASN A 1 111 ? -20.829 -2.725 15.619 1.00 90.00 111 ASN A C 1
ATOM 850 O O . ASN A 1 111 ? -20.168 -1.716 15.856 1.00 90.00 111 ASN A O 1
ATOM 854 N N . THR A 1 112 ? -20.264 -3.906 15.365 1.00 91.69 112 THR A N 1
ATOM 855 C CA . THR A 1 112 ? -18.811 -4.166 15.400 1.00 91.69 112 THR A CA 1
ATOM 856 C C . THR A 1 112 ? -18.200 -4.407 14.014 1.00 91.69 112 THR A C 1
ATOM 858 O O . THR A 1 112 ? -17.008 -4.691 13.888 1.00 91.69 112 THR A O 1
ATOM 861 N N . ASN A 1 113 ? -19.002 -4.270 12.955 1.00 88.25 113 ASN A N 1
ATOM 862 C CA . ASN A 1 113 ? -18.546 -4.347 11.569 1.00 88.25 113 ASN A CA 1
ATOM 863 C C . ASN A 1 113 ? -17.944 -3.005 11.152 1.00 88.25 113 ASN A C 1
ATOM 865 O O . ASN A 1 113 ? -18.647 -2.128 10.642 1.00 88.25 113 ASN A O 1
ATOM 869 N N . TRP A 1 114 ? -16.653 -2.825 11.405 1.00 86.75 114 TRP A N 1
ATOM 870 C CA . TRP A 1 114 ? -15.949 -1.609 11.026 1.00 86.75 114 TRP A CA 1
ATOM 871 C C . TRP A 1 114 ? -15.451 -1.658 9.584 1.00 86.75 114 TRP A C 1
ATOM 873 O O . TRP A 1 114 ? -15.091 -2.708 9.052 1.00 86.75 114 TRP A O 1
ATOM 883 N N . GLN A 1 115 ? -15.379 -0.479 8.970 1.00 86.50 115 GLN A N 1
ATOM 884 C CA . GLN A 1 115 ? -14.608 -0.275 7.747 1.00 86.50 115 GLN A CA 1
ATOM 885 C C . GLN A 1 115 ? -13.115 -0.161 8.105 1.00 86.50 115 GLN A C 1
ATOM 887 O O . GLN A 1 115 ? -12.800 0.563 9.058 1.00 86.50 115 GLN A O 1
ATOM 892 N N . PRO A 1 116 ? -12.193 -0.787 7.345 1.00 82.44 116 PRO A N 1
ATOM 893 C CA . PRO A 1 116 ? -10.758 -0.764 7.651 1.00 82.44 116 PRO A CA 1
ATOM 894 C C . PRO A 1 116 ? -10.193 0.652 7.840 1.00 82.44 116 PRO A C 1
ATOM 896 O O . PRO A 1 116 ? -9.542 0.941 8.841 1.00 82.44 116 PRO A O 1
ATOM 899 N N . VAL A 1 117 ? -10.567 1.580 6.953 1.00 83.38 117 VAL A N 1
ATOM 900 C CA . VAL A 1 117 ? -10.145 2.992 7.021 1.00 83.38 117 VAL A CA 1
ATOM 901 C C . VAL A 1 117 ? -10.591 3.697 8.310 1.00 83.38 117 VAL A C 1
ATOM 903 O O . VAL A 1 117 ? -9.938 4.623 8.789 1.00 83.38 117 VAL A O 1
ATOM 906 N N . THR A 1 118 ? -11.709 3.280 8.906 1.00 88.00 118 THR A N 1
ATOM 907 C CA . THR A 1 118 ? -12.204 3.877 10.151 1.00 88.00 118 THR A CA 1
ATOM 908 C C . THR A 1 118 ? -11.392 3.398 11.351 1.00 88.00 118 THR A C 1
ATOM 910 O O . THR A 1 118 ? -11.099 4.195 12.242 1.00 88.00 118 THR A O 1
ATOM 913 N N . ILE A 1 119 ? -10.978 2.129 11.353 1.00 90.12 119 ILE A N 1
ATOM 914 C CA . ILE A 1 119 ? -10.087 1.580 12.383 1.00 90.12 119 ILE A CA 1
ATOM 915 C C . ILE A 1 119 ? -8.731 2.272 12.328 1.00 90.12 119 ILE A C 1
ATOM 917 O O . ILE A 1 119 ? -8.225 2.702 13.364 1.00 90.12 119 ILE A O 1
ATOM 921 N N . GLU A 1 120 ? -8.182 2.454 11.125 1.00 87.44 120 GLU A N 1
ATOM 922 C CA . GLU A 1 120 ? -6.947 3.214 10.934 1.00 87.44 120 GLU A CA 1
ATOM 923 C C . GLU A 1 120 ? -7.068 4.610 11.552 1.00 87.44 120 GLU A C 1
ATOM 925 O O . GLU A 1 120 ? -6.202 5.020 12.317 1.00 87.44 120 GLU A O 1
ATOM 930 N N . ARG A 1 121 ? -8.178 5.323 11.317 1.00 89.31 121 ARG A N 1
ATOM 931 C CA . ARG A 1 121 ? -8.411 6.649 11.913 1.00 89.31 121 ARG A CA 1
ATOM 932 C C . ARG A 1 121 ? -8.470 6.636 13.443 1.00 89.31 121 ARG A C 1
ATOM 934 O O . ARG A 1 121 ? -7.935 7.559 14.052 1.00 89.31 121 ARG A O 1
ATOM 941 N N . LEU A 1 122 ? -9.106 5.636 14.057 1.00 90.50 122 LEU A N 1
ATOM 942 C CA . LEU A 1 122 ? -9.193 5.511 15.518 1.00 90.50 122 LEU A CA 1
ATOM 943 C C . LEU A 1 122 ? -7.822 5.218 16.148 1.00 90.50 122 LEU A C 1
ATOM 945 O O . LEU A 1 122 ? -7.451 5.823 17.160 1.00 90.50 122 LEU A O 1
ATOM 949 N N . CYS A 1 123 ? -7.078 4.300 15.535 1.00 91.19 123 CYS A N 1
ATOM 950 C CA . CYS A 1 123 ? -5.838 3.764 16.081 1.00 91.19 123 CYS A CA 1
ATOM 951 C C . CYS A 1 123 ? -4.597 4.585 15.725 1.00 91.19 123 CYS A C 1
ATOM 953 O O . CYS A 1 123 ? -3.597 4.483 16.427 1.00 91.19 123 CYS A O 1
ATOM 955 N N . ARG A 1 124 ? -4.649 5.439 14.699 1.00 88.00 124 ARG A N 1
ATOM 956 C CA . ARG A 1 124 ? -3.504 6.241 14.255 1.00 88.00 124 ARG A CA 1
ATOM 957 C C . ARG A 1 124 ? -2.885 7.075 15.384 1.00 88.00 124 ARG A C 1
ATOM 959 O O . ARG A 1 124 ? -3.556 7.851 16.071 1.00 88.00 124 ARG A O 1
ATOM 966 N N . GLY A 1 125 ? -1.569 6.971 15.504 1.00 84.69 125 GLY A N 1
ATOM 967 C CA . GLY A 1 125 ? -0.716 7.674 16.454 1.00 84.69 125 GLY A CA 1
ATOM 968 C C . GLY A 1 125 ? -0.840 7.189 17.896 1.00 84.69 125 GLY A C 1
ATOM 969 O O .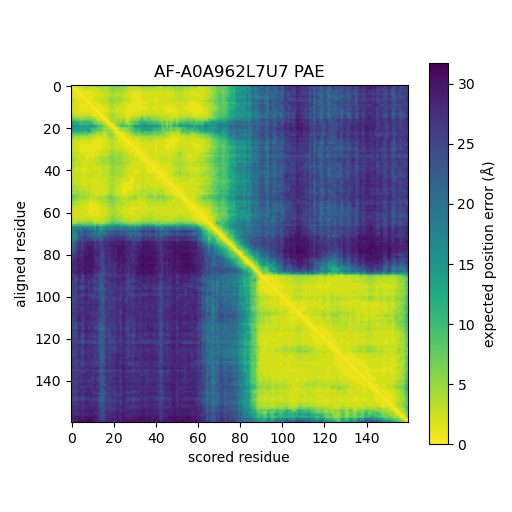 GLY A 1 125 ? -0.460 7.937 18.796 1.00 84.69 125 GLY A O 1
ATOM 970 N N . THR A 1 126 ? -1.432 6.015 18.146 1.00 86.50 126 THR A N 1
ATOM 971 C CA . THR A 1 126 ? -1.601 5.513 19.513 1.00 86.50 126 THR A CA 1
ATOM 972 C C . THR A 1 126 ? -0.359 4.775 20.005 1.00 86.50 126 THR A C 1
ATOM 974 O O . THR A 1 126 ? 0.145 3.861 19.356 1.00 86.50 126 THR A O 1
ATOM 977 N N . ASN A 1 127 ? 0.098 5.140 21.199 1.00 86.44 127 ASN A N 1
ATOM 978 C CA . ASN A 1 127 ? 1.096 4.404 21.971 1.00 86.44 127 ASN A CA 1
ATOM 979 C C . ASN A 1 127 ? 0.459 3.627 23.136 1.00 86.44 127 ASN A C 1
ATOM 981 O O . ASN A 1 127 ? 1.133 2.830 23.779 1.00 86.44 127 ASN A O 1
ATOM 985 N N . ASN A 1 128 ? -0.836 3.839 23.397 1.00 87.56 128 ASN A N 1
ATOM 986 C CA . ASN A 1 128 ? -1.606 3.118 24.408 1.00 87.56 128 ASN A CA 1
ATOM 987 C C . ASN A 1 128 ? -2.980 2.709 23.836 1.00 87.56 128 ASN A C 1
ATOM 989 O O . ASN A 1 128 ? -3.948 3.476 23.916 1.00 87.56 128 ASN A O 1
ATOM 993 N N . PRO A 1 129 ? -3.076 1.510 23.231 1.00 90.00 129 PRO A N 1
ATOM 994 C CA . PRO A 1 129 ? -4.306 1.010 22.614 1.00 90.00 129 PRO A CA 1
ATOM 995 C C . PRO A 1 129 ? -5.481 0.937 23.588 1.00 90.00 129 PRO A C 1
ATOM 997 O O . PRO A 1 129 ? -6.579 1.381 23.261 1.00 90.00 129 PRO A O 1
ATOM 1000 N N . SER A 1 130 ? -5.243 0.441 24.803 1.00 91.50 130 SER A N 1
ATOM 1001 C CA . SER A 1 130 ? -6.284 0.263 25.816 1.00 91.50 130 SER A CA 1
ATOM 1002 C C . SER A 1 130 ? -6.890 1.596 26.254 1.00 91.50 130 SER A C 1
ATOM 1004 O O . SER A 1 130 ? -8.110 1.717 26.317 1.00 91.50 130 SER A O 1
ATOM 1006 N N . ALA A 1 131 ? -6.061 2.620 26.493 1.00 91.06 131 ALA A N 1
ATOM 1007 C CA . ALA A 1 131 ? -6.551 3.951 26.858 1.00 91.06 131 ALA A CA 1
ATOM 1008 C C . ALA A 1 131 ? -7.334 4.612 25.712 1.00 91.06 131 ALA A C 1
ATOM 1010 O O . ALA A 1 131 ? -8.383 5.217 25.938 1.00 91.06 131 ALA A O 1
ATOM 1011 N N . ARG A 1 132 ? -6.865 4.446 24.466 1.00 92.88 132 ARG A N 1
ATOM 1012 C CA . ARG A 1 132 ? -7.556 4.949 23.271 1.00 92.88 132 ARG A CA 1
ATOM 1013 C C . ARG A 1 132 ? -8.949 4.343 23.117 1.00 92.88 132 ARG A C 1
ATOM 1015 O O . ARG A 1 132 ? -9.906 5.078 22.886 1.00 92.88 132 ARG A O 1
ATOM 1022 N N . ILE A 1 133 ? -9.042 3.020 23.225 1.00 94.12 133 ILE A N 1
ATOM 1023 C CA . ILE A 1 133 ? -10.296 2.279 23.059 1.00 94.12 133 ILE A CA 1
ATOM 1024 C C . ILE A 1 133 ? -11.253 2.593 24.210 1.00 94.12 133 ILE A C 1
ATOM 1026 O O . ILE A 1 133 ? -12.406 2.915 23.949 1.00 94.12 133 ILE A O 1
ATOM 1030 N N . GLY A 1 134 ? -10.766 2.615 25.455 1.00 94.44 134 GLY A N 1
ATOM 1031 C CA . GLY A 1 134 ? -11.593 2.960 26.613 1.00 94.44 134 GLY A CA 1
ATOM 1032 C C . GLY A 1 134 ? -12.176 4.376 26.531 1.00 94.44 134 GLY A C 1
ATOM 1033 O O . GLY A 1 134 ? -13.352 4.574 26.830 1.00 94.44 134 GLY A O 1
ATOM 1034 N N . CYS A 1 135 ? -11.394 5.353 26.053 1.00 94.94 135 CYS A N 1
ATOM 1035 C CA . CYS A 1 135 ? -11.906 6.695 25.763 1.00 94.94 135 CYS A CA 1
ATOM 1036 C C . CYS A 1 135 ? -13.015 6.654 24.702 1.00 94.94 135 CYS A C 1
ATOM 1038 O O . CYS A 1 135 ? -14.078 7.242 24.889 1.00 94.94 135 CYS A O 1
ATOM 1040 N N . PHE A 1 136 ? -12.789 5.924 23.605 1.00 95.38 136 PHE A N 1
ATOM 1041 C CA . PHE A 1 136 ? -13.756 5.835 22.517 1.00 95.38 136 PHE A CA 1
ATOM 1042 C C . PHE A 1 136 ? -15.082 5.213 22.976 1.00 95.38 136 PHE A C 1
ATOM 1044 O O . PHE A 1 136 ? -16.144 5.775 22.712 1.00 95.38 136 PHE A O 1
ATOM 1051 N N . GLU A 1 137 ? -15.034 4.096 23.705 1.00 94.06 137 GLU A N 1
ATOM 1052 C CA . GLU A 1 137 ? -16.226 3.435 24.246 1.00 94.06 137 GLU A CA 1
ATOM 1053 C C . GLU A 1 137 ? -17.010 4.361 25.188 1.00 94.06 137 GLU A C 1
ATOM 1055 O O . GLU A 1 137 ? -18.238 4.433 25.096 1.00 94.06 137 GLU A O 1
ATOM 1060 N N . ALA A 1 138 ? -16.316 5.134 26.031 1.00 94.19 138 ALA A N 1
ATOM 1061 C CA . ALA A 1 138 ? -16.947 6.129 26.894 1.00 94.19 138 ALA A CA 1
ATOM 1062 C C . ALA A 1 138 ? -17.651 7.240 26.089 1.00 94.19 138 ALA A C 1
ATOM 1064 O O . ALA A 1 138 ? -18.802 7.570 26.381 1.00 94.19 138 ALA A O 1
ATOM 1065 N N . SER A 1 139 ? -17.018 7.769 25.036 1.00 94.19 139 SER A N 1
ATOM 1066 C CA . SER A 1 139 ? -17.623 8.783 24.156 1.00 94.19 139 SER A CA 1
ATOM 1067 C C . SER A 1 139 ? -18.843 8.249 23.387 1.00 94.19 139 SER A C 1
ATOM 1069 O O . SER A 1 139 ? -19.853 8.947 23.258 1.00 94.19 139 SER A O 1
ATOM 1071 N N . ILE A 1 140 ? -18.829 6.985 22.942 1.00 94.50 140 ILE A N 1
ATOM 1072 C CA . ILE A 1 140 ? -20.013 6.350 22.334 1.00 94.50 140 ILE A CA 1
ATOM 1073 C C . ILE A 1 140 ? -21.177 6.286 23.330 1.00 94.50 140 ILE A C 1
ATOM 1075 O O . ILE A 1 140 ? -22.315 6.638 22.992 1.00 94.50 140 ILE A O 1
ATOM 1079 N N . GLN A 1 141 ? -20.906 5.925 24.585 1.00 92.81 141 GLN A N 1
ATOM 1080 C CA . GLN A 1 141 ? -21.933 5.960 25.627 1.00 92.81 141 GLN A CA 1
ATOM 1081 C C . GLN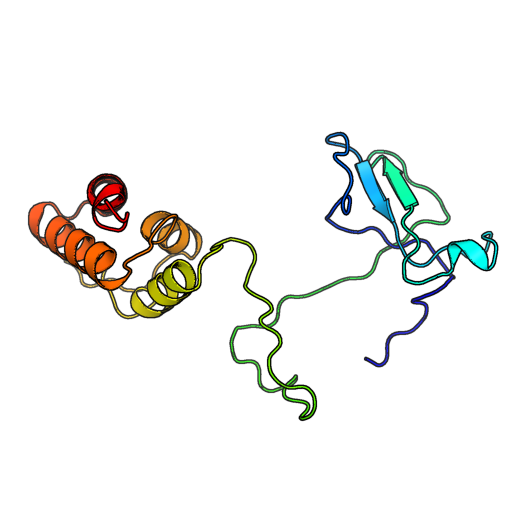 A 1 141 ? -22.382 7.384 25.971 1.00 92.81 141 GLN A C 1
ATOM 1083 O O . GLN A 1 141 ? -23.538 7.573 26.334 1.00 92.81 141 GLN A O 1
ATOM 1088 N N . ALA A 1 142 ? -21.537 8.400 25.789 1.00 92.69 142 ALA A N 1
ATOM 1089 C CA . ALA A 1 142 ? -21.894 9.791 26.053 1.00 92.69 142 ALA A CA 1
ATOM 1090 C C . ALA A 1 142 ? -22.825 10.379 24.979 1.00 92.69 142 ALA A C 1
ATOM 1092 O O . ALA A 1 142 ? -23.898 10.886 25.306 1.00 92.69 142 ALA A O 1
ATOM 1093 N N . HIS A 1 143 ? -22.468 10.269 23.697 1.00 90.56 143 HIS A N 1
ATOM 1094 C CA . HIS A 1 143 ? -23.179 10.982 22.625 1.00 90.56 143 HIS A CA 1
ATOM 1095 C C . HIS A 1 143 ? -23.420 10.165 21.346 1.00 90.56 143 HIS A C 1
ATOM 1097 O O . HIS A 1 143 ? -24.083 10.664 20.442 1.00 90.56 143 HIS A O 1
ATOM 1103 N N . ASP A 1 144 ? -22.925 8.925 21.258 1.00 92.50 144 ASP A N 1
ATOM 1104 C CA . ASP A 1 144 ? -23.145 8.005 20.124 1.00 92.50 144 ASP A CA 1
ATOM 1105 C C . ASP A 1 144 ? -22.681 8.545 18.751 1.00 92.50 144 ASP A C 1
ATOM 1107 O O . ASP A 1 144 ? -23.204 8.182 17.700 1.00 92.50 144 ASP A O 1
ATOM 1111 N N . GLN A 1 145 ? -21.681 9.438 18.734 1.00 91.50 145 GLN A N 1
ATOM 1112 C CA . GLN A 1 145 ? -21.115 9.990 17.493 1.00 91.50 145 GLN A CA 1
ATOM 1113 C C . GLN A 1 145 ? -19.680 9.500 17.294 1.00 91.50 145 GLN A C 1
ATOM 1115 O O . GLN A 1 145 ? -18.720 10.170 17.668 1.00 91.50 145 GLN A O 1
ATOM 1120 N N . TRP A 1 146 ? -19.514 8.342 16.659 1.00 91.62 146 TRP A N 1
ATOM 1121 C CA . TRP A 1 146 ? -18.202 7.710 16.461 1.00 91.62 146 TRP A CA 1
ATOM 1122 C C . TRP A 1 146 ? -17.154 8.607 15.797 1.00 91.62 146 TRP A C 1
ATOM 1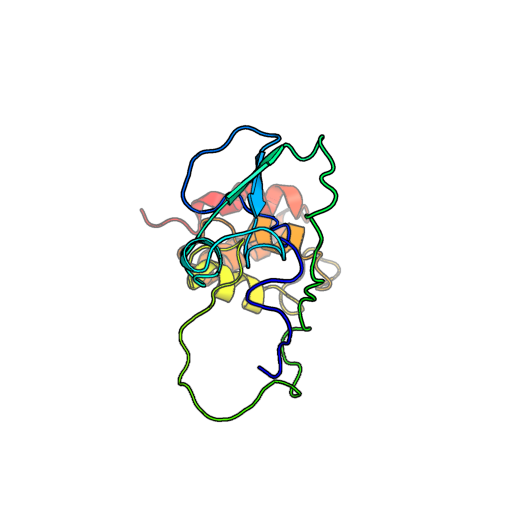124 O O . TRP A 1 146 ? -15.990 8.592 16.186 1.00 91.62 146 TRP A O 1
ATOM 1134 N N . ALA A 1 147 ? -17.547 9.415 14.811 1.00 90.25 147 ALA A N 1
ATOM 1135 C CA . ALA A 1 147 ? -16.610 10.279 14.098 1.00 90.25 147 ALA A CA 1
ATOM 1136 C C . ALA A 1 147 ? -16.048 11.385 15.004 1.00 90.25 147 ALA A C 1
ATOM 1138 O O . ALA A 1 147 ? -14.872 11.731 14.887 1.00 90.25 147 ALA A O 1
ATOM 1139 N N . LEU A 1 148 ? -16.881 11.913 15.906 1.00 88.56 148 LEU A N 1
ATOM 1140 C CA . LEU A 1 148 ? -16.477 12.891 16.911 1.00 88.56 148 LEU A CA 1
ATOM 1141 C C . LEU A 1 148 ? -15.611 12.226 17.988 1.00 88.56 148 LEU A C 1
ATOM 1143 O O . LEU A 1 148 ? -14.512 12.704 18.257 1.00 88.56 148 LEU A O 1
ATOM 1147 N N . ALA A 1 149 ? -16.043 11.066 18.492 1.00 91.44 149 ALA A N 1
ATOM 1148 C CA . ALA A 1 149 ? -15.328 10.288 19.502 1.00 91.44 149 ALA A CA 1
ATOM 1149 C C . ALA A 1 149 ? -13.892 9.932 19.072 1.00 91.44 149 ALA A C 1
ATOM 1151 O O . ALA A 1 149 ? -12.956 10.032 19.862 1.00 91.44 149 ALA A O 1
ATOM 1152 N N . ILE A 1 150 ? -13.685 9.573 17.796 1.00 91.38 150 ILE A N 1
ATOM 1153 C CA . ILE A 1 150 ? -12.340 9.326 17.245 1.00 91.38 150 ILE A CA 1
ATOM 1154 C C . ILE A 1 150 ? -11.442 10.557 17.409 1.00 91.38 150 ILE A C 1
ATOM 1156 O O . ILE A 1 150 ? -10.290 10.412 17.810 1.00 91.38 150 ILE A O 1
ATOM 1160 N N . ASN A 1 151 ? -11.954 11.753 17.098 1.00 88.75 151 ASN A N 1
ATOM 1161 C CA . ASN A 1 151 ? -11.179 12.992 17.148 1.00 88.75 151 ASN A CA 1
ATOM 1162 C C . ASN A 1 151 ? -10.866 13.414 18.591 1.00 88.75 151 ASN A C 1
ATOM 1164 O O . ASN A 1 151 ? -9.731 13.796 18.879 1.00 88.75 151 ASN A O 1
ATOM 1168 N N . GLU A 1 152 ? -11.836 13.306 19.497 1.00 89.88 152 GLU A N 1
ATOM 1169 C CA . GLU A 1 152 ? -11.676 13.625 20.922 1.00 89.88 152 GLU A CA 1
ATOM 1170 C C . GLU A 1 152 ? -10.625 12.733 21.589 1.00 89.88 152 GLU A C 1
ATOM 1172 O O . GLU A 1 152 ? -9.727 13.210 22.283 1.00 89.88 152 GLU A O 1
ATOM 1177 N N . CYS A 1 153 ? -10.664 11.434 21.298 1.00 89.12 153 CYS A N 1
ATOM 1178 C CA . CYS A 1 153 ? -9.770 10.468 21.919 1.00 89.12 153 CYS A CA 1
ATOM 1179 C C . CYS A 1 153 ? -8.357 10.461 21.319 1.00 89.12 153 CYS A C 1
ATOM 1181 O O . CYS A 1 153 ? -7.511 9.692 21.774 1.00 89.12 153 CYS A O 1
ATOM 1183 N N . THR A 1 154 ? -8.046 11.340 20.354 1.00 83.56 154 THR A N 1
ATOM 1184 C CA . THR A 1 154 ? -6.706 11.431 19.742 1.00 83.56 154 THR A CA 1
ATOM 1185 C C . THR A 1 154 ? -5.576 11.745 20.723 1.00 83.56 154 THR A C 1
ATOM 1187 O O . THR A 1 154 ? -4.437 11.338 20.476 1.00 83.56 154 THR A O 1
ATOM 1190 N N . ALA A 1 155 ? -5.868 12.424 21.834 1.00 76.88 155 ALA A N 1
ATOM 1191 C CA . ALA A 1 155 ? -4.899 12.721 22.888 1.00 76.88 155 ALA A CA 1
ATOM 1192 C C . ALA A 1 155 ? -4.746 11.572 23.902 1.00 76.88 155 ALA A C 1
ATOM 1194 O O . ALA A 1 155 ? -3.632 11.287 24.324 1.00 76.88 155 ALA A O 1
ATOM 1195 N N . ALA A 1 156 ? -5.821 10.833 24.202 1.00 74.25 156 ALA A N 1
ATOM 1196 C CA . ALA A 1 156 ? -5.858 9.779 25.229 1.00 74.25 156 ALA A CA 1
ATOM 1197 C C . ALA A 1 156 ? -4.904 8.591 24.977 1.00 74.25 156 ALA A C 1
ATOM 1199 O O . ALA A 1 156 ? -4.676 7.772 25.860 1.00 74.25 156 ALA A O 1
ATOM 1200 N N . GLY A 1 157 ? -4.362 8.473 23.759 1.00 61.81 157 GLY A N 1
ATOM 1201 C CA . GLY A 1 157 ? -3.388 7.437 23.389 1.00 61.81 157 GLY A CA 1
ATOM 1202 C C . GLY A 1 157 ? -1.954 7.937 23.188 1.00 61.81 157 GLY A C 1
ATOM 1203 O O . GLY A 1 157 ? -1.119 7.145 22.759 1.00 61.81 157 GLY A O 1
ATOM 1204 N N . ARG A 1 158 ? -1.665 9.227 23.408 1.00 66.62 158 ARG A N 1
ATOM 1205 C CA . ARG A 1 158 ? -0.311 9.787 23.268 1.00 66.62 158 ARG A CA 1
ATOM 1206 C C . ARG A 1 158 ? 0.380 9.775 24.632 1.00 66.62 158 ARG A C 1
ATOM 1208 O O . ARG A 1 158 ? -0.262 10.050 25.637 1.00 66.62 158 ARG A O 1
ATOM 1215 N N . ALA A 1 159 ? 1.659 9.406 24.656 1.00 55.97 159 ALA A N 1
ATOM 1216 C CA . ALA A 1 159 ? 2.479 9.539 25.858 1.00 55.97 159 ALA A CA 1
ATOM 1217 C C . ALA A 1 159 ? 2.695 11.035 26.140 1.00 55.97 159 ALA A C 1
ATOM 1219 O O . ALA A 1 159 ? 2.942 11.782 25.188 1.00 55.97 159 ALA A O 1
ATOM 1220 N N . GLU A 1 160 ? 2.536 11.442 27.401 1.00 48.84 160 GLU A N 1
ATOM 1221 C CA . GLU A 1 160 ? 2.932 12.773 27.890 1.00 48.84 160 GLU A CA 1
ATOM 1222 C C . GLU A 1 160 ? 4.446 12.988 27.765 1.00 48.84 160 GLU A C 1
ATOM 1224 O O . GLU A 1 160 ? 5.204 12.006 27.960 1.00 48.84 160 GLU A O 1
#